Protein AF-A0A836RHD4-F1 (afdb_monomer)

Foldseek 3Di:
DVVVVVVVVVCVVVVVDDFDEFEEDEPVCVVVVVVVVCCCPVVVPVNTDTDYHYDD

Secondary structure (DSSP, 8-state):
-HHHHHHHHHHHHTTS----EEEEEEGGGHHHHHHHHHHHHTS------SEEEEE-

Structure (mmCIF, N/CA/C/O backbone):
data_AF-A0A836RHD4-F1
#
_entry.id   AF-A0A836RHD4-F1
#
loop_
_atom_site.group_PDB
_atom_site.id
_atom_site.type_symbol
_atom_site.label_atom_id
_atom_site.label_alt_id
_atom_site.label_comp_id
_atom_site.label_asym_id
_atom_site.label_entity_id
_atom_site.label_seq_id
_atom_site.pdbx_PDB_ins_code
_atom_site.Cartn_x
_atom_site.Cartn_y
_atom_site.Cartn_z
_atom_site.occupancy
_atom_site.B_iso_or_equiv
_atom_site.auth_seq_id
_atom_site.auth_comp_id
_atom_site.auth_asym_id
_atom_site.auth_atom_id
_atom_site.pdbx_PDB_model_num
ATOM 1 N N . GLN A 1 1 ? 19.286 -6.414 -3.326 1.00 86.12 1 GLN A N 1
ATOM 2 C CA . GLN A 1 1 ? 17.888 -5.952 -3.511 1.00 86.12 1 GLN A CA 1
ATOM 3 C C . GLN A 1 1 ? 17.456 -5.948 -4.983 1.00 86.12 1 GLN A C 1
ATOM 5 O O . GLN A 1 1 ? 16.430 -6.548 -5.268 1.00 86.12 1 GLN A O 1
ATOM 10 N N . ARG A 1 2 ? 18.226 -5.354 -5.921 1.00 97.44 2 ARG A N 1
ATOM 11 C CA . ARG A 1 2 ? 17.898 -5.325 -7.370 1.00 97.44 2 ARG A CA 1
ATOM 12 C C . ARG A 1 2 ? 17.592 -6.710 -7.964 1.00 97.44 2 ARG A C 1
ATOM 14 O O . ARG A 1 2 ? 16.519 -6.885 -8.514 1.00 97.44 2 ARG A O 1
ATOM 21 N N . GLN A 1 3 ? 18.463 -7.699 -7.748 1.00 97.94 3 GLN A N 1
ATOM 22 C CA . GLN A 1 3 ? 18.260 -9.069 -8.251 1.00 97.94 3 GLN A CA 1
ATOM 23 C C . GLN A 1 3 ? 16.915 -9.683 -7.823 1.00 97.94 3 GLN A C 1
ATOM 25 O O . GLN A 1 3 ? 16.231 -10.302 -8.630 1.00 97.94 3 GLN A O 1
ATOM 30 N N . CYS A 1 4 ? 16.499 -9.480 -6.568 1.00 97.56 4 CYS A N 1
ATOM 31 C CA . CYS A 1 4 ? 15.205 -9.966 -6.082 1.00 97.56 4 CYS A CA 1
ATOM 32 C C . CYS A 1 4 ? 14.030 -9.258 -6.774 1.00 97.56 4 CYS A C 1
ATOM 34 O O . CYS A 1 4 ? 13.020 -9.894 -7.067 1.00 97.56 4 CYS A O 1
ATOM 36 N N . ALA A 1 5 ? 14.161 -7.953 -7.042 1.00 97.31 5 ALA A N 1
ATOM 37 C CA . ALA A 1 5 ? 13.157 -7.185 -7.775 1.00 97.31 5 ALA A CA 1
ATOM 38 C C . ALA A 1 5 ? 13.028 -7.669 -9.229 1.00 97.31 5 ALA A C 1
ATOM 40 O O . ALA A 1 5 ? 11.916 -7.818 -9.733 1.00 97.31 5 ALA A O 1
ATOM 41 N N . ASP A 1 6 ? 14.148 -7.979 -9.881 1.00 98.19 6 ASP A N 1
ATOM 42 C CA . ASP A 1 6 ? 14.141 -8.502 -11.249 1.00 98.19 6 ASP A CA 1
ATOM 43 C C . ASP A 1 6 ? 13.486 -9.890 -11.303 1.00 98.19 6 ASP A C 1
ATOM 45 O O . ASP A 1 6 ? 12.634 -10.140 -12.156 1.00 98.19 6 ASP A O 1
ATOM 49 N N . ALA A 1 7 ? 13.796 -10.759 -10.336 1.00 97.75 7 ALA A N 1
ATOM 50 C CA . ALA A 1 7 ? 13.204 -12.091 -10.235 1.00 97.75 7 ALA A CA 1
ATOM 51 C C . ALA A 1 7 ? 11.676 -12.052 -10.044 1.00 97.75 7 ALA A C 1
ATOM 53 O O . ALA A 1 7 ? 10.953 -12.772 -10.733 1.00 97.75 7 ALA A O 1
ATOM 54 N N . ILE A 1 8 ? 11.157 -11.195 -9.154 1.00 97.19 8 ILE A N 1
ATOM 55 C CA . ILE A 1 8 ? 9.703 -11.091 -8.944 1.00 97.19 8 ILE A CA 1
ATOM 56 C C . ILE A 1 8 ? 8.987 -10.453 -10.146 1.00 97.19 8 ILE A C 1
ATOM 58 O O . ILE A 1 8 ? 7.878 -10.866 -10.488 1.00 97.19 8 ILE A O 1
ATOM 62 N N . CYS A 1 9 ? 9.629 -9.505 -10.838 1.00 96.94 9 CYS A N 1
ATOM 63 C CA . CYS A 1 9 ? 9.100 -8.958 -12.090 1.00 96.94 9 CYS A CA 1
ATOM 64 C C . CYS A 1 9 ? 9.019 -10.032 -13.178 1.00 96.94 9 CYS A C 1
ATOM 66 O O . CYS A 1 9 ? 8.039 -10.084 -13.916 1.00 96.94 9 CYS A O 1
ATOM 68 N N . GLU A 1 10 ? 10.026 -10.897 -13.273 1.00 98.12 10 GLU A N 1
ATOM 69 C CA . GLU A 1 10 ? 10.034 -11.987 -14.245 1.00 98.12 10 GLU A CA 1
ATOM 70 C C . GLU A 1 10 ? 8.931 -13.016 -13.968 1.00 98.12 10 GLU A C 1
ATOM 72 O O . GLU A 1 10 ? 8.249 -13.452 -14.896 1.00 98.12 10 GLU A O 1
ATOM 77 N N . LEU A 1 11 ? 8.693 -13.348 -12.694 1.00 97.56 11 LEU A N 1
ATOM 78 C CA . LEU A 1 11 ? 7.566 -14.196 -12.289 1.00 97.56 11 LEU A CA 1
ATOM 79 C C . LEU A 1 11 ? 6.219 -13.585 -12.690 1.00 97.56 11 LEU A C 1
ATOM 81 O O . LEU A 1 11 ? 5.362 -14.299 -13.208 1.00 97.56 11 LEU A O 1
ATOM 85 N N . TYR A 1 12 ? 6.047 -12.275 -12.502 1.00 97.62 12 TYR A N 1
ATOM 86 C CA . TYR A 1 12 ? 4.844 -11.565 -12.938 1.00 97.62 12 TYR A CA 1
ATOM 87 C C . TYR A 1 12 ? 4.667 -11.611 -14.462 1.00 97.62 12 TYR A C 1
ATOM 89 O O . TYR A 1 12 ? 3.606 -11.997 -14.947 1.00 97.62 12 TYR A O 1
ATOM 97 N N . ARG A 1 13 ? 5.716 -11.286 -15.234 1.00 97.56 13 ARG A N 1
ATOM 98 C CA . ARG A 1 13 ? 5.662 -11.280 -16.710 1.00 97.56 13 ARG A CA 1
ATOM 99 C C . ARG A 1 13 ? 5.334 -12.648 -17.300 1.00 97.56 13 ARG A C 1
ATOM 101 O O . ARG A 1 13 ? 4.646 -12.721 -18.311 1.00 97.56 13 ARG A O 1
ATOM 108 N N . LYS A 1 14 ? 5.813 -13.720 -16.667 1.00 97.75 14 LYS A N 1
ATOM 109 C CA . LYS A 1 14 ? 5.530 -15.106 -17.069 1.00 97.75 14 LYS A CA 1
ATOM 110 C C . LYS A 1 14 ? 4.163 -15.617 -16.601 1.00 97.75 14 LYS A C 1
ATOM 112 O O . LYS A 1 14 ? 3.846 -16.771 -16.862 1.00 97.75 14 LYS A O 1
ATOM 117 N N . GLY A 1 15 ? 3.380 -14.812 -15.876 1.00 96.88 15 GLY A N 1
ATOM 118 C CA . GLY A 1 15 ? 2.115 -15.243 -15.270 1.00 96.88 15 GLY A CA 1
ATOM 119 C C . GLY A 1 15 ? 2.285 -16.226 -14.103 1.00 96.88 15 GLY A C 1
ATOM 120 O O . GLY A 1 15 ? 1.309 -16.806 -13.637 1.00 96.88 15 GLY A O 1
ATOM 121 N N . GLY A 1 16 ? 3.511 -16.421 -13.607 1.00 96.75 16 GLY A N 1
ATOM 122 C CA . GLY A 1 16 ? 3.804 -17.281 -12.456 1.00 96.75 16 GLY A CA 1
ATOM 123 C C . GLY A 1 16 ? 3.453 -16.639 -11.110 1.00 96.75 16 GLY A C 1
ATOM 124 O O . GLY A 1 16 ? 3.402 -17.326 -10.093 1.00 96.75 16 GLY A O 1
ATOM 125 N N . TRP A 1 17 ? 3.198 -15.328 -11.090 1.00 96.69 17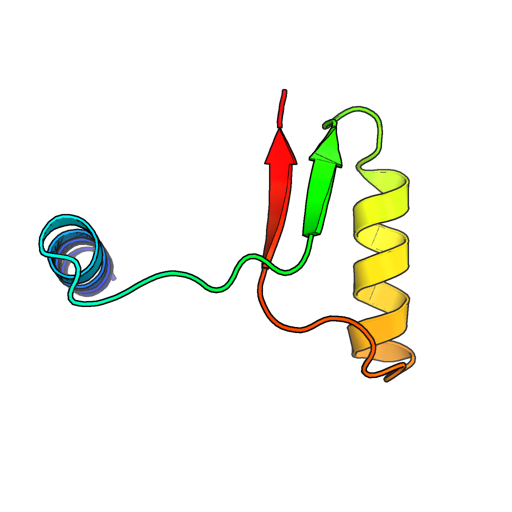 TRP A N 1
ATOM 126 C CA . TRP A 1 17 ? 2.723 -14.610 -9.913 1.00 96.69 17 TRP A CA 1
ATOM 127 C C . TRP A 1 17 ? 1.727 -13.515 -1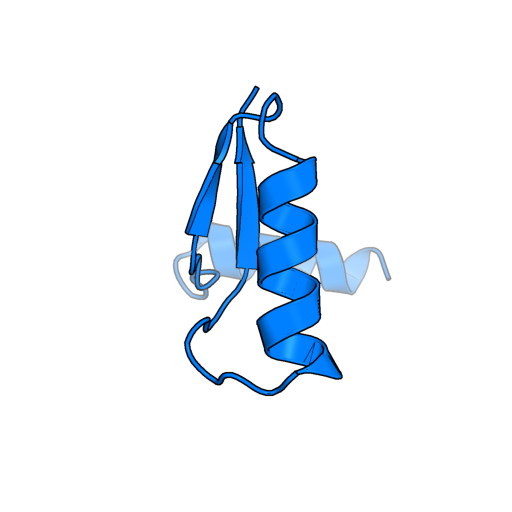0.290 1.00 96.69 17 TRP A C 1
ATOM 129 O O . TRP A 1 17 ? 1.981 -12.714 -11.185 1.00 96.69 17 TRP A O 1
ATOM 139 N N . HIS A 1 18 ? 0.627 -13.443 -9.542 1.00 95.75 18 HIS A N 1
ATOM 140 C CA . HIS A 1 18 ? -0.390 -12.406 -9.668 1.00 95.75 18 HIS A CA 1
ATOM 141 C C . HIS A 1 18 ? -0.526 -11.689 -8.319 1.00 95.75 18 HIS A C 1
ATOM 143 O O . HIS A 1 18 ? -0.940 -12.313 -7.337 1.00 95.75 18 HIS A O 1
ATOM 149 N N . PRO A 1 19 ? -0.157 -10.399 -8.222 1.00 95.12 19 PRO A N 1
ATOM 150 C CA . PRO A 1 19 ? -0.372 -9.628 -7.009 1.00 95.12 19 PRO A CA 1
ATOM 151 C C . PRO A 1 19 ? -1.867 -9.570 -6.692 1.00 95.12 19 PRO A C 1
ATOM 153 O O . PRO A 1 19 ? -2.663 -9.146 -7.524 1.00 95.12 19 PRO A O 1
ATOM 156 N N . VAL A 1 20 ? -2.249 -9.952 -5.474 1.00 96.69 20 VAL A N 1
ATOM 157 C CA . VAL A 1 20 ? -3.636 -9.808 -5.021 1.00 96.69 20 VAL A CA 1
ATOM 158 C C . VAL A 1 20 ? -3.917 -8.324 -4.797 1.00 96.69 20 VAL A C 1
ATOM 160 O O . VAL A 1 20 ? -3.284 -7.692 -3.945 1.00 96.69 20 VAL A O 1
ATOM 163 N N . ILE A 1 21 ? -4.848 -7.766 -5.568 1.00 97.31 21 ILE A N 1
ATOM 164 C CA . ILE A 1 21 ? -5.348 -6.398 -5.408 1.00 97.31 21 ILE A CA 1
ATOM 165 C C . I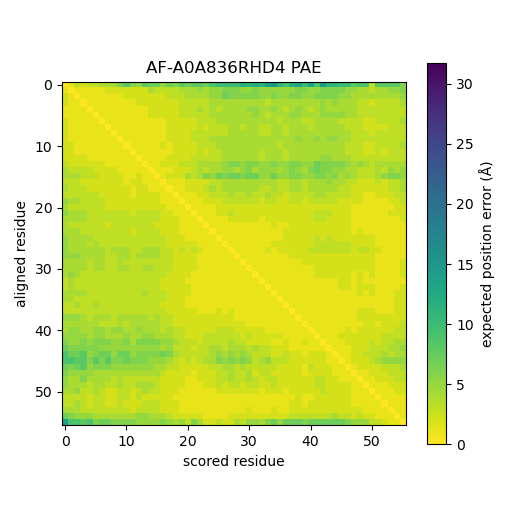LE A 1 21 ? -6.694 -6.491 -4.696 1.00 97.31 21 ILE A C 1
ATOM 167 O O . ILE A 1 21 ? -7.648 -7.035 -5.243 1.00 97.31 21 ILE A O 1
ATOM 171 N N . GLY A 1 22 ? -6.751 -5.985 -3.465 1.00 97.06 22 GLY A N 1
ATOM 172 C CA . GLY A 1 22 ? -7.966 -6.008 -2.648 1.00 97.06 22 GLY A CA 1
ATOM 173 C C . GLY A 1 22 ? -8.866 -4.804 -2.890 1.00 97.06 22 GLY A C 1
ATOM 174 O O . GLY A 1 22 ? -10.088 -4.906 -2.798 1.00 97.06 22 GLY A O 1
ATOM 175 N N . LYS A 1 23 ? -8.267 -3.651 -3.204 1.00 97.75 23 LYS A N 1
ATOM 176 C CA . LYS A 1 23 ? -8.998 -2.414 -3.475 1.00 97.75 23 LYS A CA 1
ATOM 177 C C . LYS A 1 23 ? -8.207 -1.513 -4.419 1.00 97.75 23 LYS A C 1
ATOM 179 O O . LYS A 1 23 ? -7.002 -1.342 -4.249 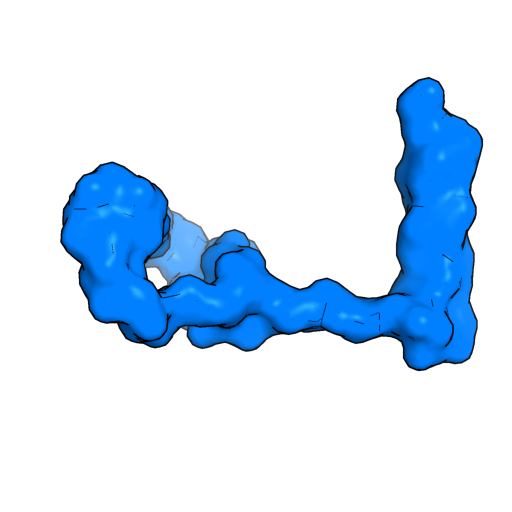1.00 97.75 23 LYS A O 1
ATOM 184 N N . THR A 1 24 ? -8.91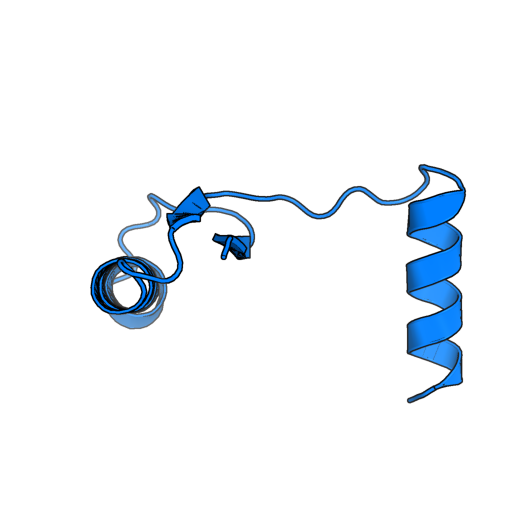5 -0.892 -5.353 1.00 98.31 24 THR A N 1
ATOM 185 C CA . THR A 1 24 ? -8.400 0.195 -6.189 1.00 98.31 24 THR A CA 1
ATOM 186 C C . THR A 1 24 ? -9.229 1.444 -5.920 1.00 98.31 24 THR A C 1
ATOM 188 O O . THR A 1 24 ? -10.455 1.344 -5.843 1.00 98.31 24 THR A O 1
ATOM 191 N N . LEU A 1 25 ? -8.573 2.588 -5.733 1.00 98.44 25 LEU A N 1
ATOM 192 C CA . LEU A 1 25 ? -9.208 3.883 -5.469 1.00 98.44 25 LEU A CA 1
ATOM 193 C C . LEU A 1 25 ? -8.561 4.976 -6.340 1.00 98.44 25 LEU A C 1
ATOM 195 O O . LEU A 1 25 ? -7.389 4.840 -6.702 1.00 98.44 25 LEU A O 1
ATOM 199 N N . PRO A 1 26 ? -9.273 6.065 -6.667 1.00 98.44 26 PRO A N 1
ATOM 200 C CA . PRO A 1 26 ? -8.656 7.253 -7.249 1.00 98.44 26 PRO A CA 1
ATOM 201 C C . PRO A 1 26 ? -7.611 7.861 -6.307 1.00 98.44 26 PRO A C 1
ATOM 203 O O . PRO A 1 26 ? -7.761 7.816 -5.085 1.00 98.44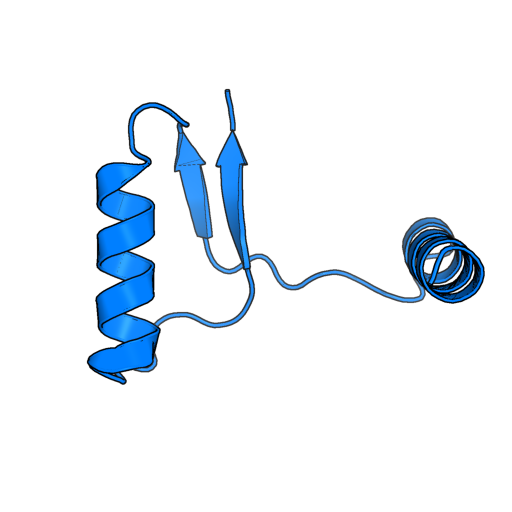 26 PRO A O 1
ATOM 206 N N . LEU A 1 27 ? -6.580 8.503 -6.856 1.00 98.38 27 LEU A N 1
ATOM 207 C CA . LEU A 1 27 ? -5.558 9.209 -6.079 1.00 98.38 27 LEU A CA 1
ATOM 208 C C . LEU A 1 27 ? -6.177 10.324 -5.223 1.00 98.38 27 LEU A C 1
ATOM 210 O O . LEU A 1 27 ? -5.733 10.558 -4.100 1.00 98.38 27 LEU A O 1
ATOM 214 N N . ALA A 1 28 ? -7.250 10.949 -5.715 1.00 98.44 28 ALA A N 1
ATOM 215 C CA . ALA A 1 28 ? -8.048 11.919 -4.965 1.00 98.44 28 ALA A CA 1
ATOM 216 C C . ALA A 1 28 ? -8.634 11.347 -3.655 1.00 98.44 28 ALA A C 1
ATOM 218 O O . ALA A 1 28 ? -8.913 12.099 -2.723 1.00 98.44 28 ALA A O 1
ATOM 219 N N . GLU A 1 29 ? -8.773 10.024 -3.549 1.00 98.44 29 GLU A N 1
ATOM 220 C CA . GLU A 1 29 ? -9.298 9.314 -2.380 1.00 98.44 29 GLU A CA 1
ATOM 221 C C . GLU A 1 29 ? -8.190 8.702 -1.502 1.00 98.44 29 GLU A C 1
ATOM 223 O O . GLU A 1 29 ? -8.448 7.807 -0.696 1.00 98.44 29 GLU A O 1
ATOM 228 N N . ALA A 1 30 ? -6.946 9.190 -1.589 1.00 98.44 30 ALA A N 1
ATOM 229 C CA . ALA A 1 30 ? -5.831 8.685 -0.778 1.00 98.44 30 ALA A CA 1
ATOM 230 C C . ALA A 1 30 ? -6.131 8.672 0.736 1.00 98.44 30 ALA A C 1
ATOM 232 O O . ALA A 1 30 ? -5.728 7.751 1.446 1.00 98.44 30 ALA A O 1
ATOM 233 N N . ALA A 1 31 ? -6.888 9.653 1.237 1.00 98.50 31 ALA A N 1
ATOM 234 C CA . ALA A 1 31 ? -7.309 9.681 2.637 1.00 98.50 31 ALA A CA 1
ATOM 235 C C . ALA A 1 31 ? -8.193 8.474 3.010 1.00 98.50 31 ALA A C 1
ATOM 237 O O . ALA A 1 31 ? -8.052 7.924 4.100 1.00 98.50 31 ALA A O 1
ATOM 238 N N . GLU A 1 32 ? -9.074 8.035 2.108 1.00 98.38 32 GLU A N 1
ATOM 239 C CA . GLU A 1 32 ? -9.901 6.841 2.309 1.00 98.38 32 GLU A CA 1
ATOM 240 C C . GLU A 1 32 ? -9.069 5.563 2.228 1.00 98.38 32 GLU A C 1
ATOM 242 O O . GLU A 1 32 ? -9.221 4.673 3.062 1.00 98.38 32 GLU A O 1
ATOM 247 N N . ALA A 1 33 ? -8.122 5.499 1.289 1.00 98.38 33 ALA A N 1
ATOM 248 C CA . ALA A 1 33 ? -7.182 4.386 1.198 1.00 98.38 33 ALA A CA 1
ATOM 249 C C . ALA A 1 33 ? -6.410 4.178 2.512 1.00 98.38 33 ALA A C 1
ATOM 251 O O . ALA A 1 33 ? -6.275 3.046 2.981 1.00 98.38 33 ALA A O 1
ATOM 252 N N . HIS A 1 34 ? -5.954 5.267 3.137 1.00 98.31 34 HIS A N 1
ATOM 253 C CA . HIS A 1 34 ? -5.267 5.207 4.425 1.00 98.31 34 HIS A CA 1
ATOM 254 C C . HIS A 1 34 ? -6.192 4.809 5.577 1.00 98.31 34 HIS A C 1
ATOM 256 O O . HIS A 1 34 ? -5.795 3.967 6.382 1.00 98.31 34 HIS A O 1
ATOM 262 N N . ARG A 1 35 ? -7.428 5.326 5.632 1.00 98.38 35 ARG A N 1
ATOM 263 C CA . ARG A 1 35 ? -8.420 4.877 6.627 1.00 98.38 35 ARG A CA 1
ATOM 264 C C . ARG A 1 35 ? -8.673 3.376 6.515 1.00 98.38 35 ARG A C 1
ATOM 266 O O . ARG A 1 35 ? -8.539 2.658 7.503 1.00 98.38 35 ARG A O 1
ATOM 273 N N . LEU A 1 36 ? -8.936 2.879 5.306 1.00 98.00 36 LEU A N 1
ATOM 274 C CA . LEU A 1 36 ? -9.140 1.452 5.051 1.00 98.00 36 LEU A CA 1
ATOM 275 C C . LEU A 1 36 ? -7.927 0.611 5.486 1.00 98.00 36 LEU A C 1
ATOM 277 O O . LEU A 1 36 ? -8.096 -0.471 6.060 1.00 98.00 36 LEU A O 1
ATOM 281 N N . GLN A 1 37 ? -6.709 1.097 5.228 1.00 98.38 37 GLN A N 1
ATOM 282 C CA . GLN A 1 37 ? -5.475 0.435 5.652 1.00 98.38 37 GLN A CA 1
ATOM 283 C C . GLN A 1 37 ? -5.351 0.379 7.180 1.00 98.38 37 GLN A C 1
ATOM 285 O O . GLN A 1 37 ? -5.035 -0.684 7.723 1.00 98.38 37 GLN A O 1
ATOM 290 N N . GLU A 1 38 ? -5.596 1.492 7.872 1.00 98.38 38 GLU A N 1
ATOM 291 C CA . GLU A 1 38 ? -5.510 1.592 9.331 1.00 98.38 38 GLU A CA 1
ATOM 292 C C . GLU A 1 38 ? -6.512 0.654 10.010 1.00 98.38 38 GLU A C 1
ATOM 294 O O . GLU A 1 38 ? -6.140 -0.152 10.868 1.00 98.38 38 GLU A O 1
ATOM 299 N N . GLU A 1 39 ? -7.764 0.675 9.559 1.00 98.12 39 GLU A N 1
ATOM 300 C CA . GLU A 1 39 ? -8.828 -0.173 10.091 1.00 98.12 39 GLU A CA 1
ATOM 301 C C . GLU A 1 39 ? -8.531 -1.672 9.928 1.00 98.12 39 GLU A C 1
ATOM 303 O O . GLU A 1 39 ? -8.865 -2.475 10.801 1.00 98.12 39 GLU A O 1
ATOM 308 N N . ASN A 1 40 ? -7.888 -2.071 8.827 1.00 97.81 40 ASN A N 1
ATOM 309 C CA . ASN A 1 40 ? -7.548 -3.474 8.582 1.00 97.81 40 ASN A CA 1
ATOM 310 C C . ASN A 1 40 ? -6.220 -3.904 9.215 1.00 97.81 40 ASN A C 1
ATOM 312 O O . ASN A 1 40 ? -6.056 -5.087 9.510 1.00 97.81 40 ASN A O 1
ATOM 316 N N . THR A 1 41 ? -5.302 -2.970 9.470 1.00 95.38 41 THR A N 1
ATOM 317 C CA . THR A 1 41 ? -3.983 -3.269 10.054 1.00 95.38 41 THR A CA 1
ATOM 318 C C . THR A 1 41 ? -4.000 -3.136 11.575 1.00 95.38 41 THR A C 1
ATOM 320 O O . THR A 1 41 ? -3.700 -4.094 12.285 1.00 95.38 41 THR A O 1
ATOM 323 N N . LEU A 1 42 ? -4.375 -1.959 12.084 1.00 97.25 42 LEU A N 1
ATOM 324 C CA . LEU A 1 42 ? -4.431 -1.669 13.519 1.00 97.25 42 LEU A CA 1
ATOM 325 C C . LEU A 1 42 ? -5.764 -2.123 14.111 1.00 97.25 42 LEU A C 1
ATOM 327 O O . LEU A 1 42 ? -5.787 -2.796 15.140 1.00 97.25 42 LEU A O 1
ATOM 331 N N . GLY A 1 43 ? -6.865 -1.808 13.423 1.00 97.19 43 GLY A N 1
ATOM 332 C CA . GLY A 1 43 ? -8.217 -2.186 13.845 1.00 97.19 43 GLY A CA 1
ATOM 333 C C . GLY A 1 43 ? -8.554 -3.664 13.626 1.00 97.19 43 GLY A C 1
ATOM 334 O O . GLY A 1 43 ? -9.558 -4.138 14.150 1.00 97.19 43 GLY A O 1
ATOM 335 N N . LYS A 1 44 ? -7.720 -4.400 12.873 1.00 95.75 44 LYS A N 1
ATOM 336 C CA . LYS A 1 44 ? -7.870 -5.837 12.578 1.00 95.75 44 LYS A CA 1
ATOM 337 C C . LYS A 1 44 ? -9.261 -6.218 12.047 1.00 95.75 44 LYS A C 1
ATOM 339 O O . LYS A 1 44 ? -9.724 -7.328 12.303 1.00 95.75 44 LYS A O 1
ATOM 344 N N . LYS A 1 45 ? -9.926 -5.333 11.289 1.00 96.06 45 LYS A N 1
ATOM 345 C CA . LYS A 1 45 ? -11.275 -5.598 10.746 1.00 96.06 45 LYS A CA 1
ATOM 346 C C . LYS A 1 45 ? -11.354 -6.866 9.885 1.00 96.06 45 LYS A C 1
ATOM 348 O O . LYS A 1 45 ? -12.413 -7.477 9.815 1.00 96.06 45 LYS A O 1
ATOM 353 N N . GLY A 1 46 ? -10.258 -7.261 9.232 1.00 94.69 46 GLY A N 1
ATOM 354 C CA . GLY A 1 46 ? -10.198 -8.489 8.431 1.00 94.69 46 GLY A CA 1
ATOM 355 C C . GLY A 1 46 ? -11.041 -8.448 7.152 1.00 94.69 46 GLY A C 1
ATOM 356 O O . GLY A 1 46 ? -11.321 -9.492 6.573 1.00 94.69 46 GLY A O 1
ATOM 357 N N . THR A 1 47 ? -11.446 -7.259 6.700 1.00 95.62 47 THR A N 1
ATOM 358 C CA . THR A 1 47 ? -12.290 -7.064 5.511 1.00 95.62 47 THR A CA 1
ATOM 359 C C . THR A 1 47 ? -11.483 -6.795 4.239 1.00 95.62 47 THR A C 1
ATOM 361 O O . THR A 1 47 ? -12.060 -6.701 3.160 1.00 95.62 4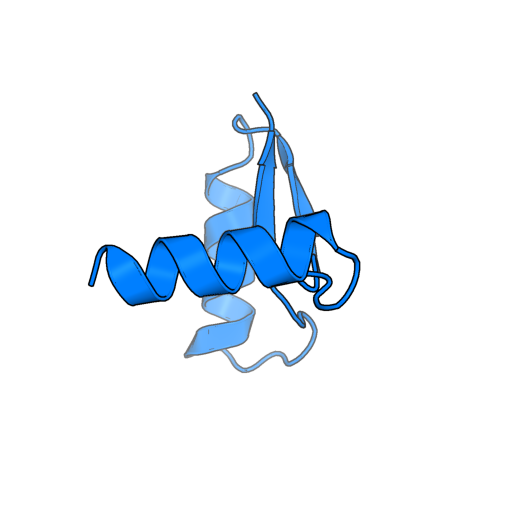7 THR A O 1
ATOM 364 N N . LEU A 1 48 ? -10.159 -6.645 4.345 1.00 96.38 48 LEU A N 1
ATOM 365 C CA . LEU A 1 48 ? -9.250 -6.398 3.228 1.00 96.38 48 LEU A CA 1
ATOM 366 C C . LEU A 1 48 ? -8.177 -7.490 3.151 1.00 96.38 48 LEU A C 1
ATOM 368 O O . LEU A 1 48 ? -7.451 -7.731 4.114 1.00 96.38 48 LEU A O 1
ATOM 372 N N . CYS A 1 49 ? -8.027 -8.090 1.971 1.00 96.06 49 CYS A N 1
ATOM 373 C CA . CYS A 1 49 ? -6.910 -8.966 1.628 1.00 96.06 49 CYS A CA 1
ATOM 374 C C . CYS A 1 49 ? -6.184 -8.412 0.397 1.00 96.06 49 CYS A C 1
ATOM 376 O O . CYS A 1 49 ? -6.823 -7.991 -0.564 1.00 96.06 49 CYS A O 1
ATOM 378 N N . GLY A 1 50 ? -4.852 -8.430 0.405 1.00 95.88 50 GLY A N 1
ATOM 379 C CA . GLY A 1 50 ? -4.041 -7.933 -0.706 1.00 95.88 50 GLY A CA 1
ATOM 380 C C . GLY A 1 50 ? -3.733 -6.437 -0.630 1.00 95.88 50 GLY A C 1
ATOM 381 O O . GLY A 1 50 ? -3.770 -5.819 0.432 1.00 95.88 50 GLY A O 1
ATOM 382 N N . LYS A 1 51 ? -3.338 -5.868 -1.770 1.00 96.88 51 LYS A N 1
ATOM 383 C CA . LYS A 1 51 ? -2.832 -4.494 -1.888 1.00 96.88 51 LYS A CA 1
ATOM 384 C C . LYS A 1 51 ? -3.971 -3.495 -2.112 1.00 96.88 51 LYS A C 1
ATOM 386 O O . LYS A 1 51 ? -4.939 -3.813 -2.805 1.00 96.88 51 LYS A O 1
ATOM 391 N N . ILE A 1 52 ? -3.797 -2.281 -1.588 1.00 98.25 52 ILE A N 1
ATOM 392 C CA . ILE A 1 52 ? -4.551 -1.095 -2.009 1.00 98.25 52 ILE A CA 1
ATOM 393 C C . ILE A 1 52 ? -3.736 -0.398 -3.102 1.00 98.25 52 ILE A C 1
ATOM 395 O O . ILE A 1 52 ? -2.543 -0.156 -2.911 1.00 98.25 52 ILE A O 1
ATOM 399 N N . VAL A 1 53 ? -4.354 -0.108 -4.244 1.00 98.38 53 VAL A N 1
ATOM 400 C CA . VAL A 1 53 ? -3.718 0.579 -5.379 1.00 98.38 53 VAL A CA 1
ATOM 401 C C . VAL A 1 53 ? -4.431 1.902 -5.629 1.00 98.38 53 VAL A C 1
ATOM 403 O O . VAL A 1 53 ? -5.658 1.944 -5.672 1.00 98.38 53 VAL A O 1
ATOM 406 N N . LEU A 1 54 ? -3.660 2.975 -5.809 1.00 98.44 54 LEU A N 1
ATOM 407 C CA . LEU A 1 54 ? -4.187 4.268 -6.235 1.00 98.44 54 LEU A CA 1
ATOM 408 C C . LEU A 1 54 ? -3.979 4.455 -7.735 1.00 98.44 54 LEU A C 1
ATOM 410 O O . LEU A 1 54 ? -2.907 4.136 -8.254 1.00 98.44 54 LEU A O 1
ATOM 414 N N . GLN A 1 55 ? -4.998 4.972 -8.415 1.00 97.81 55 GLN A N 1
ATOM 415 C CA . GLN A 1 55 ? -4.940 5.341 -9.830 1.00 97.81 55 GLN A CA 1
ATOM 416 C C . GLN A 1 55 ? -5.011 6.867 -9.988 1.00 97.81 55 GLN A C 1
ATOM 418 O O . GLN A 1 55 ? -5.767 7.482 -9.239 1.00 97.81 55 G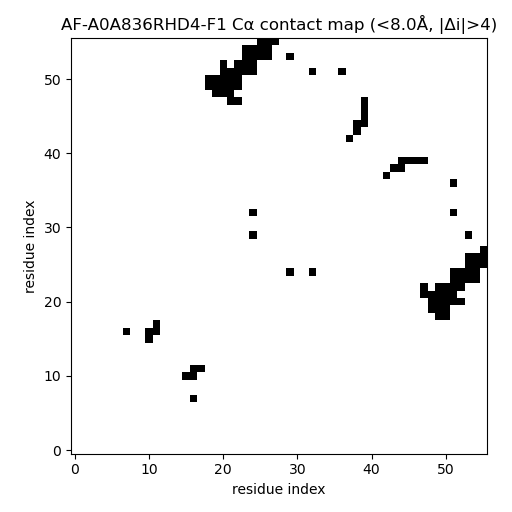LN A O 1
ATOM 423 N N . PRO A 1 56 ? -4.226 7.473 -10.900 1.00 95.19 56 PRO A N 1
ATOM 424 C CA . PRO A 1 56 ? -4.264 8.914 -11.160 1.00 95.19 56 PRO A CA 1
ATOM 425 C C . PRO A 1 56 ? -5.656 9.432 -11.524 1.00 95.19 56 PRO A C 1
ATOM 427 O O . PRO A 1 56 ? -6.376 8.712 -12.253 1.0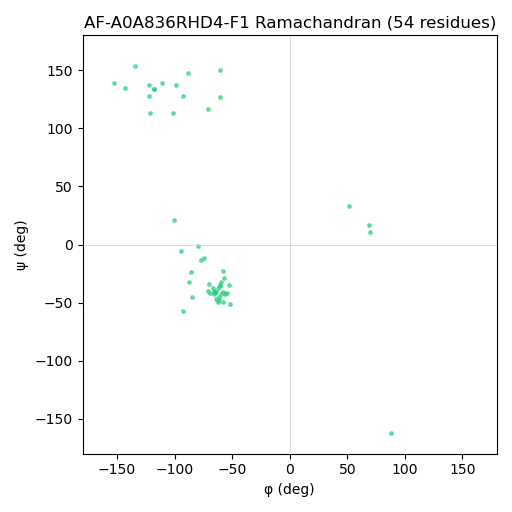0 95.19 56 PRO A O 1
#

Nearest PDB structures (foldseek):
  4a27-assembly1_A  TM=8.670E-01  e=3.251E-01  Homo sapiens
  6kg2-assembly1_B  TM=3.976E-01  e=9.613E+00  Homo sapiens

pLDDT: mean 97.17, std 1.81, range [86.12, 98.5]

Mean predicted aligned error: 2.7 Å

Sequence (56 aa):
QRQCADAICELYRKGGWHPVIGKTLPLAEAAEAHRLQEENTLGKKGTLCGKIVLQP

Radius of gyration: 14.09 Å; Cα contacts (8 Å, |Δi|>4): 52; chains: 1; bounding box: 31×29×31 Å

Solvent-accessible surface area (backbone atoms only — not comparable to full-atom values): 3417 Å² total; per-residue (Å²): 112,68,69,61,54,52,51,55,51,50,33,39,77,72,67,75,44,78,85,57,72,55,45,77,44,51,48,92,43,48,70,56,55,49,52,55,48,43,40,39,66,78,62,56,64,71,83,69,60,67,40,79,44,72,40,131